Protein AF-A0A2D6MJ17-F1 (afdb_monomer)

Structure (mmCIF, N/CA/C/O backbone):
data_AF-A0A2D6MJ17-F1
#
_entry.id   AF-A0A2D6MJ17-F1
#
loop_
_atom_site.group_PDB
_atom_site.id
_atom_site.type_symbol
_atom_site.label_atom_id
_atom_site.label_alt_id
_atom_site.label_comp_id
_atom_site.label_asym_id
_atom_site.label_entity_id
_atom_site.label_seq_id
_atom_site.pdbx_PDB_ins_code
_atom_site.Cartn_x
_atom_site.Cartn_y
_atom_site.Cartn_z
_atom_site.occupancy
_atom_site.B_iso_or_equiv
_atom_site.auth_seq_id
_atom_site.auth_comp_id
_atom_site.auth_asym_id
_atom_site.auth_atom_id
_atom_site.pdbx_PDB_model_num
ATOM 1 N N . MET A 1 1 ? -3.236 8.136 9.551 1.00 92.06 1 MET A N 1
ATOM 2 C CA . MET A 1 1 ? -3.152 8.261 8.069 1.00 92.06 1 MET A CA 1
ATOM 3 C C . MET A 1 1 ? -2.857 6.893 7.477 1.00 92.06 1 MET A C 1
ATOM 5 O O . MET A 1 1 ? -2.165 6.115 8.116 1.00 92.06 1 MET A O 1
ATOM 9 N N . ILE A 1 2 ? -3.350 6.584 6.275 1.00 95.56 2 ILE A N 1
ATOM 10 C CA . ILE A 1 2 ? -3.011 5.338 5.565 1.00 95.56 2 ILE A CA 1
ATOM 11 C C . ILE A 1 2 ? -2.020 5.635 4.433 1.00 95.56 2 ILE A C 1
ATOM 13 O O . ILE A 1 2 ? -2.296 6.462 3.567 1.00 95.56 2 ILE A O 1
ATOM 17 N N . TYR A 1 3 ? -0.892 4.937 4.391 1.00 94.94 3 TYR A N 1
ATOM 18 C CA . TYR A 1 3 ? 0.108 5.031 3.334 1.00 94.94 3 TYR A CA 1
ATOM 19 C C . TYR A 1 3 ? 0.125 3.755 2.501 1.00 94.94 3 TYR A C 1
ATOM 21 O O . TYR A 1 3 ? 0.390 2.674 3.015 1.00 94.94 3 TYR A O 1
ATOM 29 N N . GLY A 1 4 ? -0.116 3.870 1.198 1.00 95.56 4 GLY A N 1
ATOM 30 C CA . GLY A 1 4 ? 0.155 2.784 0.260 1.00 95.56 4 GLY A CA 1
ATOM 31 C C . GLY A 1 4 ? 1.558 2.945 -0.305 1.00 95.56 4 GLY A C 1
ATOM 32 O O . GLY A 1 4 ? 1.793 3.894 -1.049 1.00 95.56 4 GLY A O 1
ATOM 33 N N . ILE A 1 5 ? 2.461 2.033 0.044 1.00 9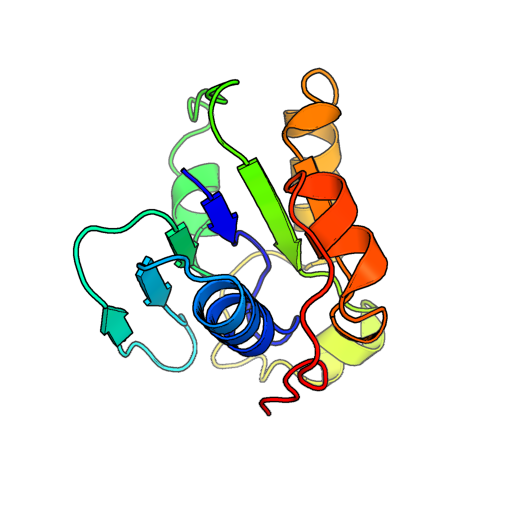4.69 5 ILE A N 1
ATOM 34 C CA . ILE A 1 5 ? 3.901 2.147 -0.236 1.00 94.69 5 ILE A CA 1
ATOM 35 C C . ILE A 1 5 ? 4.424 1.051 -1.169 1.00 94.69 5 ILE A C 1
ATOM 37 O O . ILE A 1 5 ? 5.624 0.914 -1.338 1.00 94.69 5 ILE A O 1
ATOM 41 N N . GLY A 1 6 ? 3.543 0.241 -1.762 1.00 93.81 6 GLY A N 1
ATOM 42 C CA . GLY A 1 6 ? 3.961 -0.761 -2.747 1.00 93.81 6 GLY A CA 1
ATOM 43 C C . GLY A 1 6 ? 4.474 -0.131 -4.043 1.00 93.81 6 GLY A C 1
ATOM 44 O O . GLY A 1 6 ? 4.117 0.996 -4.391 1.00 93.81 6 GLY A O 1
ATOM 45 N N . LEU A 1 7 ? 5.303 -0.881 -4.765 1.00 93.19 7 LEU A N 1
ATOM 46 C CA . LEU A 1 7 ? 5.907 -0.445 -6.024 1.00 93.19 7 LEU A CA 1
ATOM 47 C C . LEU A 1 7 ? 4.873 -0.330 -7.162 1.00 93.19 7 LEU A C 1
ATOM 49 O O . LEU A 1 7 ? 3.712 -0.736 -7.036 1.00 93.19 7 LEU A O 1
ATOM 53 N N . PRO A 1 8 ? 5.237 0.252 -8.317 1.00 91.12 8 PRO A N 1
ATOM 54 C CA . PRO A 1 8 ? 4.368 0.227 -9.485 1.00 91.12 8 PRO A CA 1
ATOM 55 C C . PRO A 1 8 ? 4.014 -1.210 -9.882 1.00 91.12 8 PRO A C 1
ATOM 57 O O . PRO A 1 8 ? 4.797 -2.128 -9.671 1.00 91.12 8 PRO A O 1
ATOM 60 N N . ARG A 1 9 ? 2.828 -1.402 -10.475 1.00 90.75 9 ARG A N 1
ATOM 61 C CA . ARG A 1 9 ? 2.344 -2.707 -10.978 1.00 90.75 9 ARG A CA 1
ATOM 62 C C . ARG A 1 9 ? 2.142 -3.810 -9.917 1.00 90.75 9 ARG A C 1
ATOM 64 O O . ARG A 1 9 ? 1.959 -4.966 -10.285 1.00 90.75 9 ARG A O 1
ATOM 71 N N . THR A 1 10 ? 2.045 -3.458 -8.632 1.00 92.75 10 THR A N 1
ATOM 72 C CA . THR A 1 10 ? 1.639 -4.381 -7.546 1.00 92.75 10 THR A CA 1
ATOM 73 C C . THR A 1 10 ? 0.176 -4.221 -7.103 1.00 92.75 10 THR A C 1
ATOM 75 O O . THR A 1 10 ? -0.263 -4.828 -6.134 1.00 92.75 10 THR A O 1
ATOM 78 N N . GLY A 1 11 ? -0.609 -3.390 -7.802 1.00 92.88 11 GLY A N 1
ATOM 79 C CA . GLY A 1 11 ? -2.019 -3.143 -7.464 1.00 92.88 11 GLY A CA 1
ATOM 80 C C . GLY A 1 11 ? -2.279 -1.871 -6.647 1.00 92.88 11 GLY A C 1
ATOM 81 O O . GLY A 1 11 ? -3.350 -1.717 -6.069 1.00 92.88 11 GLY A O 1
ATOM 82 N N . THR A 1 12 ? -1.360 -0.903 -6.628 1.00 93.56 12 THR A N 1
ATOM 83 C CA . THR A 1 12 ? -1.556 0.375 -5.907 1.00 93.56 12 THR A CA 1
ATOM 84 C C . THR A 1 12 ? -2.790 1.174 -6.351 1.00 93.56 12 THR A C 1
ATOM 86 O O . THR A 1 12 ? -3.419 1.828 -5.522 1.00 93.56 12 THR A O 1
ATOM 89 N N . ARG A 1 13 ? -3.183 1.109 -7.633 1.00 92.56 13 ARG A N 1
ATOM 90 C CA . ARG A 1 13 ? -4.440 1.723 -8.118 1.00 92.56 13 ARG A CA 1
ATOM 91 C C . ARG A 1 13 ? -5.665 1.041 -7.510 1.00 92.56 13 ARG A C 1
ATOM 93 O O . ARG A 1 13 ? -6.571 1.726 -7.044 1.00 92.56 13 ARG A O 1
ATOM 100 N N . THR A 1 14 ? -5.655 -0.289 -7.492 1.00 95.25 14 THR A N 1
ATOM 101 C CA . THR A 1 14 ? -6.680 -1.113 -6.849 1.00 95.25 14 THR A CA 1
ATOM 102 C C . THR A 1 14 ? -6.788 -0.793 -5.361 1.00 95.25 14 THR A C 1
ATOM 104 O O . THR A 1 14 ? -7.888 -0.525 -4.891 1.00 95.25 14 THR A O 1
ATOM 107 N N . LEU A 1 15 ? -5.662 -0.696 -4.641 1.00 96.38 15 LEU A N 1
ATOM 108 C CA . LEU A 1 15 ? -5.651 -0.267 -3.238 1.00 96.38 15 LEU A CA 1
ATOM 109 C C . LEU A 1 15 ? -6.295 1.116 -3.061 1.00 96.38 15 LEU A C 1
ATOM 111 O O . LEU A 1 15 ? -7.150 1.285 -2.199 1.00 96.38 15 LEU A O 1
ATOM 115 N N . GLY A 1 16 ? -5.919 2.098 -3.887 1.00 94.50 16 GLY A N 1
ATOM 116 C CA . GLY A 1 16 ? -6.508 3.438 -3.826 1.00 94.50 16 GLY A CA 1
ATOM 117 C C . GLY A 1 16 ? -8.029 3.426 -4.010 1.00 94.50 16 GLY A C 1
ATOM 118 O O . GLY A 1 16 ? -8.735 4.110 -3.277 1.00 94.50 16 GLY A O 1
ATOM 119 N N . SER A 1 17 ? -8.541 2.614 -4.938 1.00 94.62 17 SER A N 1
ATOM 120 C CA . SER A 1 17 ? -9.986 2.440 -5.132 1.00 94.62 17 SER A CA 1
ATOM 121 C C . SER A 1 17 ? -10.656 1.707 -3.973 1.00 94.62 17 SER A C 1
ATOM 123 O O . SER A 1 17 ? -11.764 2.070 -3.591 1.00 94.62 17 SER A O 1
ATOM 125 N N . ALA A 1 18 ? -10.005 0.691 -3.404 1.00 96.62 18 ALA A N 1
ATOM 126 C CA . ALA A 1 18 ? -10.533 -0.052 -2.265 1.00 96.62 18 ALA A CA 1
ATOM 127 C C . ALA A 1 18 ? -10.691 0.862 -1.041 1.00 96.62 18 ALA A C 1
ATOM 129 O O . ALA A 1 18 ? -11.736 0.858 -0.399 1.00 96.62 18 ALA A O 1
ATOM 130 N N . LEU A 1 19 ? -9.699 1.718 -0.773 1.00 96.06 19 LEU A N 1
ATOM 131 C CA . LEU A 1 19 ? -9.767 2.713 0.300 1.00 96.06 19 LEU A CA 1
ATOM 132 C C . LEU A 1 19 ? -10.913 3.714 0.087 1.00 96.06 19 LEU A C 1
ATOM 134 O O . LEU A 1 19 ? -11.607 4.050 1.042 1.00 96.06 19 LEU A O 1
ATOM 138 N N . GLN A 1 20 ? -11.163 4.138 -1.155 1.00 93.81 20 GLN A N 1
ATOM 139 C CA . GLN A 1 20 ? -12.306 5.003 -1.473 1.00 93.81 20 GLN A CA 1
ATOM 140 C C . GLN A 1 20 ? -13.652 4.323 -1.206 1.00 93.81 20 GLN A C 1
ATOM 142 O O . GLN A 1 20 ? -14.545 4.954 -0.647 1.00 93.81 20 GLN A O 1
ATOM 147 N N . ILE A 1 21 ? -13.792 3.042 -1.559 1.00 95.62 21 ILE A N 1
ATOM 148 C CA . ILE A 1 21 ? -15.005 2.254 -1.272 1.00 95.62 21 ILE A CA 1
ATOM 149 C C . ILE A 1 21 ? -15.218 2.112 0.242 1.00 95.62 21 ILE A C 1
ATOM 151 O O . ILE A 1 21 ? -16.343 2.235 0.714 1.00 95.62 21 ILE A O 1
ATOM 155 N N . LEU A 1 22 ? -14.143 1.945 1.018 1.00 96.19 22 LEU A N 1
ATOM 156 C CA . LEU A 1 22 ? -14.189 1.918 2.487 1.00 96.19 22 LEU A CA 1
ATOM 157 C C . LEU A 1 22 ? -14.492 3.291 3.125 1.00 96.19 22 LEU A C 1
ATOM 159 O O . LEU A 1 22 ? -14.540 3.399 4.348 1.00 96.19 22 LEU A O 1
ATOM 163 N N . GLY A 1 23 ? -14.699 4.340 2.322 1.00 93.50 23 GLY A N 1
ATOM 164 C CA . GLY A 1 23 ? -15.055 5.680 2.789 1.00 93.50 23 GLY A CA 1
ATOM 165 C C . GLY A 1 23 ? -13.864 6.585 3.107 1.00 93.50 23 GLY A C 1
ATOM 166 O O . GLY A 1 23 ? -14.063 7.701 3.587 1.00 93.50 23 GLY A O 1
ATOM 167 N N . PHE A 1 24 ? -12.631 6.157 2.822 1.00 93.62 24 PHE A N 1
ATOM 168 C CA . PHE A 1 24 ? -11.450 7.000 2.986 1.00 93.62 24 PHE A CA 1
ATOM 169 C C . PHE A 1 24 ? -11.287 7.957 1.795 1.00 93.62 24 PHE A C 1
ATOM 171 O O . PHE A 1 24 ? -11.331 7.568 0.629 1.00 93.62 24 PHE A O 1
ATOM 178 N N . SER A 1 25 ? -11.023 9.229 2.078 1.00 91.56 25 SER A N 1
ATOM 179 C CA . SER A 1 25 ? -10.617 10.244 1.097 1.00 91.56 25 SER A CA 1
ATOM 180 C C . SER A 1 25 ? -9.092 10.319 1.003 1.00 91.56 25 SER A C 1
ATOM 182 O O . SER A 1 25 ? -8.397 10.164 2.007 1.00 91.56 25 SER A O 1
ATOM 184 N N . GLY A 1 26 ? -8.524 10.567 -0.174 1.00 89.88 26 GLY A N 1
ATOM 185 C CA . GLY A 1 26 ? -7.070 10.594 -0.316 1.00 89.88 26 GLY A CA 1
ATOM 186 C C . GLY A 1 26 ? -6.566 10.753 -1.737 1.00 89.88 26 GLY A C 1
ATOM 187 O O . GLY A 1 26 ? -7.296 11.178 -2.637 1.00 89.88 26 GLY A O 1
ATOM 188 N N . SER A 1 27 ? -5.286 10.440 -1.929 1.00 90.56 27 SER A N 1
ATOM 189 C CA . SER A 1 27 ? -4.629 10.544 -3.230 1.00 90.56 27 SER A CA 1
ATOM 190 C C . SER A 1 27 ? -3.883 9.284 -3.645 1.00 90.56 27 SER A C 1
ATOM 192 O O . SER A 1 27 ? -3.397 8.514 -2.816 1.00 90.56 27 SER A O 1
ATOM 194 N N . HIS A 1 28 ? -3.793 9.086 -4.960 1.00 90.94 28 HIS A N 1
ATOM 195 C CA . HIS A 1 28 ? -2.945 8.074 -5.586 1.00 90.94 28 HIS A CA 1
ATOM 196 C C . HIS A 1 28 ? -1.964 8.752 -6.546 1.00 90.94 28 HIS A C 1
ATOM 198 O O . HIS A 1 28 ? -2.370 9.601 -7.344 1.00 90.94 28 HIS A O 1
ATOM 204 N N . PHE A 1 29 ? -0.688 8.382 -6.449 1.00 89.62 29 PHE A N 1
ATOM 205 C CA . PHE A 1 29 ? 0.379 8.789 -7.356 1.00 89.62 29 PHE A CA 1
ATOM 206 C C . PHE A 1 29 ? 1.082 7.558 -7.941 1.00 89.62 29 PHE A C 1
ATOM 208 O O . PHE A 1 29 ? 1.369 6.591 -7.228 1.00 89.62 29 PHE A O 1
ATOM 215 N N . CYS A 1 30 ? 1.369 7.623 -9.246 1.00 88.25 30 CYS A N 1
ATOM 216 C CA . CYS A 1 30 ? 2.055 6.580 -9.996 1.00 88.25 30 CYS A CA 1
ATOM 217 C C . CYS A 1 30 ? 3.283 7.131 -10.735 1.00 88.25 30 CYS A C 1
ATOM 219 O O . CYS A 1 30 ? 3.109 7.952 -11.631 1.00 88.25 30 CYS A O 1
ATOM 221 N N . VAL A 1 31 ? 4.492 6.631 -10.461 1.00 88.06 31 VAL A N 1
ATOM 222 C CA . VAL A 1 31 ? 5.717 7.043 -11.181 1.00 88.06 31 VAL A CA 1
ATOM 223 C C . VAL A 1 31 ? 5.688 6.685 -12.673 1.00 88.06 31 VAL A C 1
ATOM 225 O O . VAL A 1 31 ? 6.270 7.400 -13.477 1.00 88.06 31 VAL A O 1
ATOM 228 N N . LEU A 1 32 ? 4.958 5.631 -13.067 1.00 84.88 32 LEU A N 1
ATOM 229 C CA . LEU A 1 32 ? 4.809 5.233 -14.480 1.00 84.88 32 LEU A CA 1
ATOM 230 C C . LEU A 1 32 ? 3.778 6.077 -15.246 1.00 84.88 32 LEU A C 1
ATOM 232 O O . LEU A 1 32 ? 3.738 6.060 -16.469 1.00 84.88 32 LEU A O 1
ATOM 236 N N . SER A 1 33 ? 2.899 6.780 -14.534 1.00 80.25 33 SER A N 1
ATOM 237 C CA . SER A 1 33 ? 1.867 7.640 -15.119 1.00 80.25 33 SER A CA 1
ATOM 238 C C . SER A 1 33 ? 1.606 8.779 -14.136 1.00 80.25 33 SER A C 1
ATOM 240 O O . SER A 1 33 ? 0.674 8.664 -13.331 1.00 80.25 33 SER A O 1
ATOM 242 N N . PRO A 1 34 ? 2.430 9.845 -14.155 1.00 68.25 34 PRO A N 1
ATOM 243 C CA . PRO A 1 34 ? 2.484 10.873 -13.116 1.00 68.25 34 PRO A CA 1
ATOM 244 C C . PRO A 1 34 ? 1.263 11.798 -13.173 1.00 68.25 34 PRO A C 1
ATOM 246 O O . PRO A 1 34 ? 1.322 12.961 -13.561 1.00 68.25 34 PRO A O 1
ATOM 249 N N . THR A 1 35 ? 0.114 11.262 -12.782 1.00 64.25 35 THR A N 1
ATOM 250 C CA . THR A 1 35 ? -1.140 11.983 -12.598 1.00 64.25 35 THR A CA 1
ATOM 251 C C . THR A 1 35 ? -1.553 11.827 -11.146 1.00 64.25 35 THR A C 1
ATOM 253 O O . THR A 1 35 ? -1.723 10.710 -10.662 1.00 64.25 35 THR A O 1
ATOM 256 N N . ILE A 1 36 ? -1.731 12.946 -10.448 1.00 65.50 36 ILE A N 1
ATOM 257 C CA . ILE A 1 36 ? -2.267 12.938 -9.089 1.00 65.50 36 ILE A CA 1
ATOM 258 C C . ILE A 1 36 ? -3.788 12.928 -9.193 1.00 65.50 36 ILE A C 1
ATOM 260 O O . ILE A 1 36 ? -4.391 13.893 -9.660 1.00 65.50 36 ILE A O 1
ATOM 264 N N . LYS A 1 37 ? -4.421 11.854 -8.717 1.00 66.62 37 LYS A N 1
ATOM 265 C CA . LYS A 1 37 ? -5.855 11.880 -8.410 1.00 66.62 37 LYS A CA 1
ATOM 266 C C . LYS A 1 37 ? -6.007 12.247 -6.941 1.00 66.62 37 LYS A C 1
ATOM 268 O O . LYS A 1 37 ? -5.517 11.506 -6.094 1.00 66.62 37 LYS A O 1
ATOM 273 N N . LYS A 1 38 ? -6.643 13.382 -6.640 1.00 69.00 38 LYS A N 1
ATOM 274 C CA . LYS A 1 38 ? -6.906 13.848 -5.270 1.00 69.00 38 LYS A CA 1
ATOM 275 C C . LYS A 1 38 ? -8.407 13.858 -4.999 1.00 69.00 38 LYS A C 1
ATOM 277 O O . LYS A 1 38 ? -9.167 14.388 -5.802 1.00 69.00 38 LYS A O 1
ATOM 282 N N . VAL A 1 39 ? -8.803 13.325 -3.848 1.00 60.06 39 VAL A N 1
ATOM 283 C CA . VAL A 1 39 ? -10.167 13.400 -3.317 1.00 60.06 39 VAL A CA 1
ATOM 284 C C . VAL A 1 39 ? -10.094 13.936 -1.883 1.00 60.06 39 VAL A C 1
ATOM 286 O O . VAL A 1 39 ? -9.556 13.258 -1.014 1.00 60.06 39 VAL A O 1
ATOM 289 N N . GLY A 1 40 ? -10.614 15.146 -1.644 1.00 61.38 40 GLY A N 1
ATOM 290 C CA . GLY A 1 40 ? -10.809 15.735 -0.306 1.00 61.38 40 GLY A CA 1
ATOM 291 C C . GLY A 1 40 ? -9.554 15.956 0.557 1.00 61.38 40 GLY A C 1
ATOM 292 O O . GLY A 1 40 ? -8.416 15.930 0.069 1.00 61.38 40 GLY A O 1
ATOM 293 N N . ASP A 1 41 ? -9.786 16.181 1.856 1.00 63.00 41 ASP A N 1
ATOM 294 C CA . ASP A 1 41 ? -8.753 16.124 2.895 1.00 63.00 41 ASP A CA 1
ATOM 295 C C . ASP A 1 41 ? -8.308 14.672 3.064 1.00 63.00 41 ASP A C 1
ATOM 297 O O . ASP A 1 41 ? -9.125 13.760 3.185 1.00 63.00 41 ASP A O 1
ATOM 301 N N . SER A 1 42 ? -7.005 14.425 2.945 1.00 69.44 42 SER A N 1
ATOM 302 C CA . SER A 1 42 ? -6.505 13.074 2.696 1.00 69.44 42 SER A CA 1
ATOM 303 C C . SER A 1 42 ? -6.363 12.285 3.996 1.00 69.44 42 SER A C 1
ATOM 305 O O . SER A 1 42 ? -5.479 12.568 4.792 1.00 69.44 42 SER A O 1
ATOM 307 N N . SER A 1 43 ? -7.208 11.274 4.173 1.00 84.06 43 SER A N 1
ATOM 308 C CA . SER A 1 43 ? -7.071 10.186 5.151 1.00 84.06 43 SER A CA 1
ATOM 309 C C . SER A 1 43 ? -6.148 9.055 4.662 1.00 84.06 43 SER A C 1
ATOM 311 O O . SER A 1 43 ? -5.638 8.281 5.479 1.00 84.06 43 SER A O 1
ATOM 313 N N . TYR A 1 44 ? -5.855 9.004 3.351 1.00 91.38 44 TYR A N 1
ATOM 314 C CA . TYR A 1 44 ? -4.824 8.139 2.773 1.00 91.38 44 TYR A CA 1
ATOM 315 C C . TYR A 1 44 ? -3.943 8.816 1.706 1.00 91.38 44 TYR A C 1
ATOM 317 O O . TYR A 1 44 ? -4.349 9.763 1.026 1.00 91.38 44 TYR A O 1
ATOM 325 N N . ARG A 1 45 ? -2.738 8.268 1.509 1.00 92.75 45 ARG A N 1
ATOM 326 C CA . ARG A 1 45 ? -1.793 8.588 0.429 1.00 92.75 45 ARG A CA 1
ATOM 327 C C . ARG A 1 45 ? -1.192 7.300 -0.127 1.00 92.75 45 ARG A C 1
ATOM 329 O O . ARG A 1 45 ? -0.344 6.683 0.508 1.00 92.75 45 ARG A O 1
ATOM 336 N N . VAL A 1 46 ? -1.602 6.891 -1.322 1.00 93.06 46 VAL A N 1
ATOM 337 C CA . VAL A 1 46 ? -0.950 5.791 -2.043 1.00 93.06 46 VAL A CA 1
ATOM 338 C C . VAL A 1 46 ? 0.065 6.386 -3.011 1.00 93.06 46 VAL A C 1
ATOM 340 O O . VAL A 1 46 ? -0.302 7.103 -3.937 1.00 93.06 46 VAL A O 1
ATOM 343 N N . ASN A 1 47 ? 1.343 6.104 -2.800 1.00 91.50 47 ASN A N 1
ATOM 344 C CA . ASN A 1 47 ? 2.432 6.638 -3.600 1.00 91.50 47 ASN A CA 1
ATOM 345 C C . ASN A 1 47 ? 3.397 5.501 -3.929 1.00 91.50 47 ASN A C 1
ATOM 347 O O . ASN A 1 47 ? 4.100 5.010 -3.056 1.00 91.50 47 ASN A O 1
ATOM 351 N N . ASN A 1 48 ? 3.448 5.086 -5.192 1.00 89.19 48 ASN A N 1
ATOM 352 C CA . ASN A 1 48 ? 4.352 4.008 -5.593 1.00 89.19 48 ASN A CA 1
ATOM 353 C C . ASN A 1 48 ? 5.790 4.465 -5.903 1.00 89.19 48 ASN A C 1
ATOM 355 O O . ASN A 1 48 ? 6.623 3.630 -6.233 1.00 89.19 48 ASN A O 1
ATOM 359 N N . GLY A 1 49 ? 6.073 5.763 -5.765 1.00 88.12 49 GLY A N 1
ATOM 360 C CA . GLY A 1 49 ? 7.410 6.358 -5.700 1.00 88.12 49 GLY A CA 1
ATOM 361 C C . GLY A 1 49 ? 7.908 6.550 -4.265 1.00 88.12 49 GLY A C 1
ATOM 362 O O . GLY A 1 49 ? 8.868 7.273 -4.031 1.00 88.12 49 GLY A O 1
ATOM 363 N N . PHE A 1 50 ? 7.252 5.943 -3.268 1.00 86.31 50 PHE A N 1
ATOM 364 C CA . PHE A 1 50 ? 7.611 6.127 -1.857 1.00 86.31 50 PHE A CA 1
ATOM 365 C C . PHE A 1 50 ? 9.026 5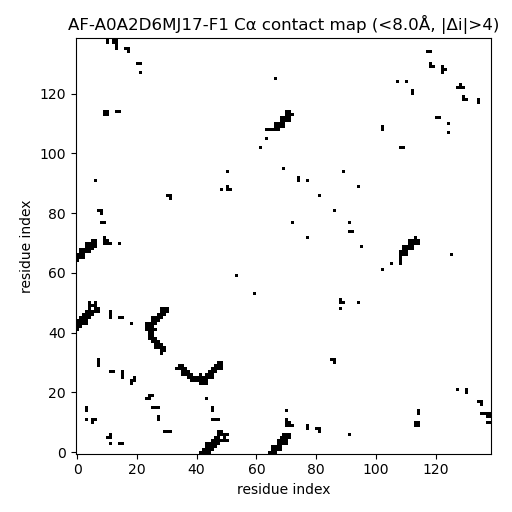.625 -1.516 1.00 86.31 50 PHE A C 1
ATOM 367 O O . PHE A 1 50 ? 9.616 6.080 -0.538 1.00 86.31 50 PHE A O 1
ATOM 374 N N . TYR A 1 51 ? 9.599 4.734 -2.332 1.00 84.81 51 TYR A N 1
ATOM 375 C CA . TYR A 1 51 ? 10.996 4.310 -2.206 1.00 84.81 51 TYR A CA 1
ATOM 376 C C . TYR A 1 51 ? 11.978 5.486 -2.334 1.00 84.81 51 TYR A C 1
ATOM 378 O O . TYR A 1 51 ? 12.950 5.517 -1.591 1.00 84.81 51 TYR A O 1
ATOM 386 N N . GLU A 1 52 ? 11.688 6.497 -3.163 1.00 80.31 52 GLU A N 1
ATOM 387 C CA . GLU A 1 52 ? 12.551 7.681 -3.329 1.00 80.31 52 GLU A CA 1
ATOM 388 C C . GLU A 1 52 ? 12.647 8.484 -2.027 1.00 80.31 52 GLU A C 1
ATOM 390 O O . GLU A 1 52 ? 13.699 9.009 -1.676 1.00 80.31 52 GLU A O 1
ATOM 395 N N . ILE A 1 53 ? 11.545 8.535 -1.275 1.00 72.38 53 ILE A N 1
ATOM 396 C CA . ILE A 1 53 ? 11.472 9.214 0.023 1.00 72.38 53 ILE A CA 1
ATOM 397 C C . ILE A 1 53 ? 12.239 8.417 1.083 1.00 72.38 53 ILE A C 1
ATOM 399 O O . ILE A 1 53 ? 12.901 9.000 1.937 1.00 72.38 53 ILE A O 1
ATOM 403 N N . LEU A 1 54 ? 12.150 7.086 1.040 1.00 68.31 54 LEU A N 1
ATOM 404 C CA . LEU A 1 54 ? 12.803 6.199 2.003 1.00 68.31 54 LEU A CA 1
ATOM 405 C C . LEU A 1 54 ? 14.313 6.082 1.785 1.00 68.31 54 LEU A C 1
ATOM 407 O O . LEU A 1 54 ? 15.044 6.008 2.766 1.00 68.31 54 LEU A O 1
ATOM 411 N N . GLU A 1 55 ? 14.769 6.063 0.534 1.00 60.75 55 GLU A N 1
ATOM 412 C CA . GLU A 1 55 ? 16.194 6.065 0.185 1.00 60.75 55 GLU A CA 1
ATOM 413 C C . GLU A 1 55 ? 16.831 7.431 0.455 1.00 60.75 55 GLU A C 1
ATOM 415 O O . GLU A 1 55 ? 17.947 7.497 0.963 1.00 60.75 55 GLU A O 1
ATOM 420 N N . ALA A 1 56 ? 16.107 8.529 0.206 1.00 56.75 56 ALA A N 1
ATOM 421 C CA . ALA A 1 56 ? 16.574 9.871 0.553 1.00 56.75 56 ALA A CA 1
ATOM 422 C C . ALA A 1 56 ? 16.614 10.127 2.071 1.00 56.75 56 ALA A C 1
ATOM 424 O O . ALA A 1 56 ? 17.279 11.063 2.518 1.00 56.75 56 ALA A O 1
ATOM 425 N N . LEU A 1 57 ? 15.899 9.328 2.872 1.00 50.94 57 LEU A N 1
ATOM 426 C CA . LEU A 1 57 ? 15.802 9.490 4.319 1.00 50.94 57 LEU A CA 1
ATOM 427 C C . LEU A 1 57 ? 15.929 8.130 5.016 1.00 50.94 57 LEU A C 1
ATOM 429 O O . LEU A 1 57 ? 14.937 7.531 5.449 1.00 50.94 57 LEU A O 1
ATOM 433 N N . GLU A 1 58 ? 17.173 7.718 5.281 1.00 56.78 58 GLU A N 1
ATOM 434 C CA . GLU A 1 58 ? 17.474 6.757 6.357 1.00 56.78 58 GLU A CA 1
ATOM 435 C C . GLU A 1 58 ? 16.734 7.132 7.668 1.00 56.78 58 GLU A C 1
ATOM 437 O O . GLU A 1 58 ? 16.357 6.259 8.449 1.00 56.78 58 GLU A O 1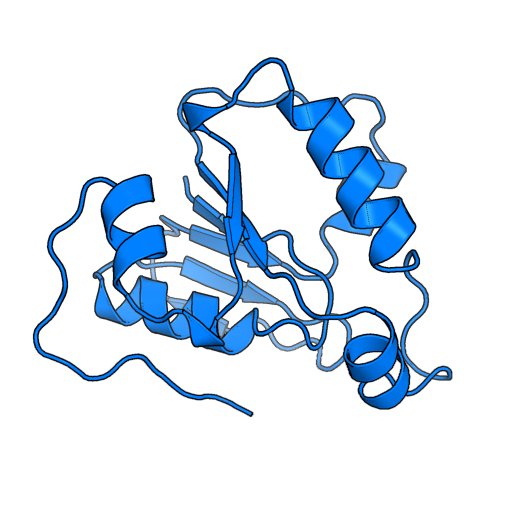
ATOM 442 N N . CYS A 1 59 ? 16.409 8.422 7.837 1.00 57.38 59 CYS A N 1
ATOM 443 C CA . CYS A 1 59 ? 15.695 9.038 8.954 1.00 57.38 59 CYS A CA 1
ATOM 444 C C . CYS A 1 59 ? 14.151 9.032 8.884 1.00 57.38 59 CYS A C 1
ATOM 446 O O . CYS A 1 59 ? 13.535 9.705 9.706 1.00 57.38 59 CYS A O 1
ATOM 448 N N . PHE A 1 60 ? 13.484 8.353 7.937 1.00 74.81 60 PHE A N 1
ATOM 449 C CA . PHE A 1 60 ? 12.010 8.286 7.986 1.00 74.81 60 PHE A CA 1
ATOM 450 C C . PHE A 1 60 ? 11.554 7.543 9.254 1.00 74.81 60 PHE A C 1
ATOM 452 O O . PHE A 1 60 ? 11.723 6.320 9.347 1.00 74.81 60 PHE A O 1
ATOM 459 N N . GLU A 1 61 ? 10.991 8.292 10.204 1.00 83.19 61 GLU A N 1
ATOM 460 C CA . GLU A 1 61 ? 10.436 7.792 11.460 1.00 83.19 61 GLU A CA 1
ATOM 461 C C . GLU A 1 61 ? 9.042 7.204 11.235 1.00 83.19 61 GLU A C 1
ATOM 463 O O . GLU A 1 61 ? 8.178 7.806 10.597 1.00 83.19 61 GLU A O 1
ATOM 468 N N . ILE A 1 62 ? 8.818 6.005 11.772 1.00 88.62 62 ILE A N 1
ATOM 469 C CA . ILE A 1 62 ? 7.506 5.367 11.716 1.00 88.62 62 ILE A CA 1
ATOM 470 C C . ILE A 1 62 ? 6.614 6.014 12.768 1.00 88.62 62 ILE A C 1
ATOM 472 O O . ILE A 1 62 ? 6.854 5.880 13.967 1.00 88.62 62 ILE A O 1
ATOM 476 N N . ASN A 1 63 ? 5.550 6.659 12.302 1.00 91.25 63 ASN A N 1
ATOM 477 C CA . ASN A 1 63 ? 4.452 7.075 13.157 1.00 91.25 63 ASN A CA 1
ATOM 478 C C . ASN A 1 63 ? 3.548 5.873 13.478 1.00 91.25 63 ASN A C 1
ATOM 480 O O . ASN A 1 63 ? 3.015 5.237 12.567 1.00 91.25 63 ASN A O 1
ATOM 484 N N . THR A 1 64 ? 3.374 5.570 14.764 1.00 93.44 64 THR A N 1
ATOM 485 C CA . THR A 1 64 ? 2.568 4.441 15.254 1.00 93.44 64 THR A CA 1
ATOM 486 C C . THR A 1 64 ? 1.060 4.671 15.189 1.00 93.44 64 THR A C 1
ATOM 488 O O . THR A 1 64 ? 0.306 3.724 15.393 1.00 93.44 64 THR A O 1
ATOM 491 N N . ASP A 1 65 ? 0.618 5.886 14.867 1.00 94.38 65 ASP A N 1
ATOM 492 C CA . ASP A 1 65 ? -0.797 6.205 14.624 1.00 94.38 65 ASP A CA 1
ATOM 493 C C . ASP A 1 65 ? -1.183 6.061 13.137 1.00 94.38 65 ASP A C 1
ATOM 495 O O . ASP A 1 65 ? -2.332 6.278 12.740 1.00 94.38 65 ASP A O 1
ATOM 499 N N . ASP A 1 66 ? -0.211 5.707 12.291 1.00 94.62 66 ASP A N 1
ATOM 500 C CA . ASP A 1 66 ? -0.378 5.555 10.852 1.00 94.62 66 ASP A CA 1
ATOM 501 C C . ASP A 1 66 ? -0.333 4.083 10.417 1.00 94.62 66 ASP A C 1
ATOM 503 O O . ASP A 1 66 ? 0.331 3.240 11.023 1.00 94.62 66 ASP A O 1
ATOM 507 N N . PHE A 1 67 ? -1.019 3.779 9.317 1.00 96.94 67 PHE A N 1
ATOM 508 C CA . PHE A 1 67 ? -1.023 2.467 8.676 1.00 96.94 67 PHE A CA 1
ATOM 509 C C . PHE A 1 67 ? -0.201 2.500 7.392 1.00 96.94 67 PHE A C 1
ATO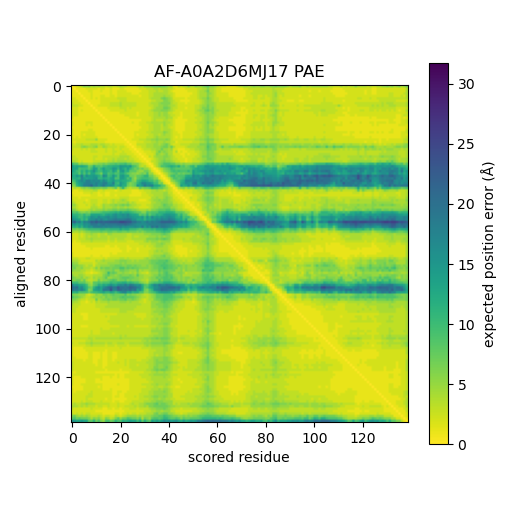M 511 O O . PHE A 1 67 ? -0.305 3.440 6.608 1.00 96.94 67 PHE A O 1
ATOM 518 N N . TYR A 1 68 ? 0.571 1.450 7.137 1.00 96.31 68 TYR A N 1
ATOM 519 C CA . TYR A 1 68 ? 1.462 1.319 5.990 1.00 96.31 68 TYR A CA 1
ATOM 520 C C . TYR A 1 68 ? 1.160 0.009 5.268 1.00 96.31 68 TYR A C 1
ATOM 522 O O . TYR A 1 68 ? 1.313 -1.077 5.820 1.00 96.31 68 TYR A O 1
ATOM 530 N N . ILE A 1 69 ? 0.726 0.108 4.017 1.00 97.75 69 ILE A N 1
ATOM 531 C CA . ILE A 1 69 ? 0.303 -1.025 3.200 1.00 97.75 69 ILE A CA 1
ATOM 532 C C . ILE A 1 69 ? 1.284 -1.175 2.042 1.00 97.75 69 ILE A C 1
ATOM 534 O O . ILE A 1 69 ? 1.311 -0.373 1.103 1.00 97.75 69 ILE A O 1
ATOM 538 N N . PHE A 1 70 ? 2.089 -2.228 2.098 1.00 96.50 70 PHE A N 1
ATOM 539 C CA . PHE A 1 70 ? 2.924 -2.676 0.997 1.00 96.50 70 PHE A CA 1
ATOM 540 C C . PHE A 1 70 ? 2.089 -3.574 0.090 1.00 96.50 70 PHE A C 1
ATOM 542 O O . PHE A 1 70 ? 1.772 -4.704 0.453 1.00 96.50 70 PHE A O 1
ATOM 549 N N . THR A 1 71 ? 1.716 -3.075 -1.087 1.00 96.00 71 THR A N 1
ATOM 550 C CA . THR A 1 71 ? 1.079 -3.929 -2.096 1.00 96.00 71 THR A CA 1
ATOM 551 C C . THR A 1 71 ? 2.134 -4.800 -2.757 1.00 96.00 71 THR A C 1
ATOM 553 O O . THR A 1 71 ? 3.123 -4.282 -3.277 1.00 96.00 71 THR A O 1
ATOM 556 N N . ASP A 1 72 ? 1.920 -6.107 -2.694 1.00 94.00 72 ASP A N 1
ATOM 557 C CA . ASP A 1 72 ? 2.878 -7.148 -3.046 1.00 94.00 72 ASP A CA 1
ATOM 558 C C . ASP A 1 72 ? 2.436 -7.912 -4.292 1.00 94.00 72 ASP A C 1
ATOM 560 O O . ASP A 1 72 ? 1.243 -8.015 -4.591 1.00 94.00 72 ASP A O 1
ATOM 564 N N . ARG A 1 73 ? 3.415 -8.456 -5.008 1.00 88.88 73 ARG A N 1
ATOM 565 C CA . ARG A 1 73 ? 3.224 -9.319 -6.171 1.00 88.88 73 ARG A CA 1
ATOM 566 C C . ARG A 1 73 ? 4.413 -10.268 -6.276 1.00 88.88 73 ARG A C 1
ATOM 568 O O . ARG A 1 73 ? 5.511 -9.904 -5.860 1.00 88.88 73 ARG A O 1
ATOM 575 N N . GLU A 1 74 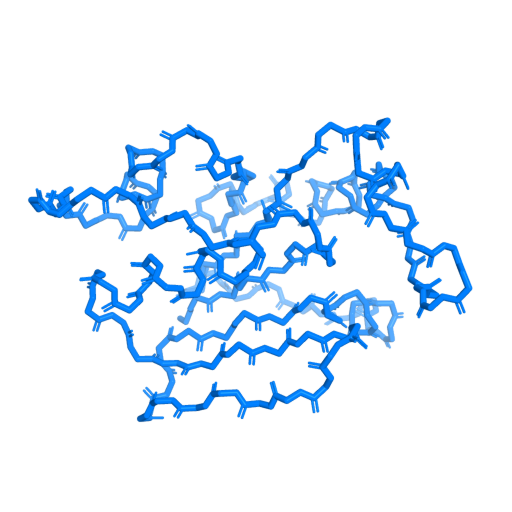? 4.194 -11.457 -6.832 1.00 87.81 74 GLU A N 1
ATOM 576 C CA . GLU A 1 74 ? 5.287 -12.387 -7.124 1.00 87.81 74 GLU A CA 1
ATOM 577 C C . GLU A 1 74 ? 6.340 -11.742 -8.032 1.00 87.81 74 GLU A C 1
ATOM 579 O O . GLU A 1 74 ? 6.005 -10.968 -8.931 1.00 87.81 74 GLU A O 1
ATOM 584 N N . GLU A 1 75 ? 7.613 -12.029 -7.753 1.00 85.44 75 GLU A N 1
ATOM 585 C CA . GLU A 1 75 ? 8.762 -11.320 -8.332 1.00 85.44 75 GLU A CA 1
ATOM 586 C C . GLU A 1 75 ? 8.813 -11.456 -9.855 1.00 85.44 75 GLU A C 1
ATOM 588 O O . GLU A 1 75 ? 8.918 -10.441 -10.544 1.00 85.44 75 GLU A O 1
ATOM 593 N N . ASP A 1 76 ? 8.665 -12.679 -10.367 1.00 83.31 76 ASP A N 1
ATOM 594 C CA . ASP A 1 76 ? 8.706 -12.963 -11.804 1.00 83.31 76 ASP A CA 1
ATOM 595 C C . ASP A 1 76 ? 7.551 -12.261 -12.533 1.00 83.31 76 ASP A C 1
ATOM 597 O O . ASP A 1 76 ? 7.762 -11.528 -13.499 1.00 83.31 76 ASP A O 1
ATOM 601 N N . GLU A 1 77 ? 6.326 -12.375 -12.004 1.00 83.06 77 GLU A N 1
ATOM 602 C CA . GLU A 1 77 ? 5.164 -11.681 -12.569 1.00 83.06 77 GLU A CA 1
ATOM 603 C C . GLU A 1 77 ? 5.301 -10.156 -12.519 1.00 83.06 77 GLU A C 1
ATOM 605 O O . GLU A 1 77 ? 4.800 -9.437 -13.390 1.00 83.06 77 GLU A O 1
ATOM 610 N N . TRP A 1 78 ? 5.905 -9.639 -11.448 1.00 87.06 78 TRP A N 1
ATOM 611 C CA . TRP A 1 78 ? 6.152 -8.217 -11.305 1.00 87.06 78 TRP A CA 1
ATOM 612 C C . TRP A 1 78 ? 7.181 -7.749 -12.335 1.00 87.06 78 TRP A C 1
ATOM 614 O O . TRP A 1 78 ? 6.913 -6.753 -13.015 1.00 87.06 78 TRP A O 1
ATOM 624 N N . GLY A 1 79 ? 8.278 -8.495 -12.500 1.00 81.12 79 GLY A N 1
ATOM 625 C CA . GLY A 1 79 ? 9.317 -8.260 -13.501 1.00 81.12 79 GLY A CA 1
ATOM 626 C C . GLY A 1 79 ? 8.748 -8.209 -14.916 1.00 81.12 79 GLY A C 1
ATOM 627 O O . GLY A 1 79 ? 8.913 -7.200 -15.598 1.00 81.12 79 GLY A O 1
ATOM 628 N N . ASP A 1 80 ? 7.955 -9.210 -15.304 1.00 83.75 80 ASP A N 1
ATOM 629 C CA . ASP A 1 80 ? 7.277 -9.252 -16.609 1.00 83.75 80 ASP A CA 1
ATOM 630 C C . ASP A 1 80 ? 6.323 -8.063 -16.826 1.00 83.75 80 ASP A C 1
ATOM 632 O O . ASP A 1 80 ? 6.073 -7.617 -17.950 1.00 83.75 80 ASP A O 1
ATOM 636 N N . SER A 1 81 ? 5.748 -7.536 -15.741 1.00 80.56 81 SER A N 1
ATOM 637 C CA . SER A 1 81 ? 4.766 -6.452 -15.799 1.00 80.56 81 SER A CA 1
ATOM 638 C C . SER A 1 81 ? 5.368 -5.046 -15.847 1.00 80.56 81 SER A C 1
ATOM 640 O O . SER A 1 81 ? 4.641 -4.089 -16.160 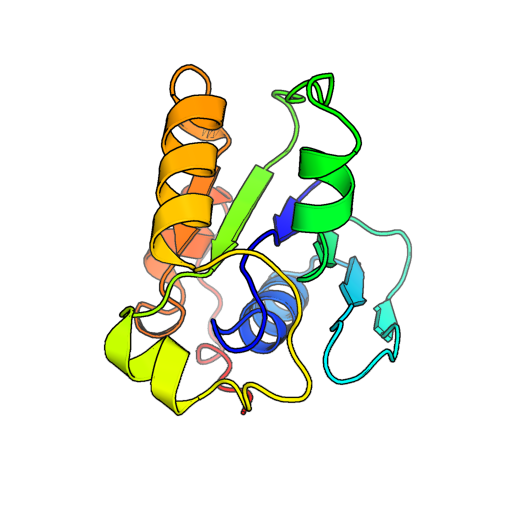1.00 80.56 81 SER A O 1
ATOM 642 N N . ILE A 1 82 ? 6.652 -4.908 -15.510 1.00 82.12 82 ILE A N 1
ATOM 643 C CA . ILE A 1 82 ? 7.394 -3.650 -15.492 1.00 82.12 82 ILE A CA 1
ATOM 644 C C . ILE A 1 82 ? 8.194 -3.534 -16.786 1.00 82.12 82 ILE A C 1
ATOM 646 O O . ILE A 1 82 ? 9.048 -4.351 -17.106 1.00 82.12 82 ILE A O 1
ATOM 650 N N . ARG A 1 83 ? 7.955 -2.462 -17.544 1.00 72.31 83 ARG A N 1
ATOM 651 C CA . ARG A 1 83 ? 8.804 -2.134 -18.691 1.00 72.31 83 ARG A CA 1
ATOM 652 C C . ARG A 1 83 ? 10.110 -1.541 -18.166 1.00 72.31 83 ARG A C 1
ATOM 654 O O . ARG A 1 83 ? 10.115 -0.401 -17.704 1.00 72.31 83 ARG A O 1
ATOM 661 N N . GLU A 1 84 ? 11.208 -2.290 -18.275 1.00 59.88 84 GLU A N 1
ATOM 662 C CA . GLU A 1 84 ? 12.533 -1.923 -17.737 1.00 59.88 84 GLU A CA 1
ATOM 663 C C . GLU A 1 84 ? 12.982 -0.491 -18.077 1.00 59.88 84 GLU A C 1
ATOM 665 O O . GLU A 1 84 ? 13.637 0.164 -17.277 1.00 59.88 84 GLU A O 1
ATOM 670 N N . ARG A 1 85 ? 12.615 0.042 -19.252 1.00 60.19 85 ARG A N 1
ATOM 671 C CA . ARG A 1 85 ? 13.044 1.386 -19.683 1.00 60.19 85 ARG A CA 1
ATOM 672 C C . ARG A 1 85 ? 12.373 2.542 -18.925 1.00 60.19 85 ARG A C 1
ATOM 674 O O . ARG A 1 85 ? 12.871 3.663 -19.001 1.00 60.19 85 ARG A O 1
ATOM 681 N N . GLU A 1 86 ? 11.259 2.299 -18.235 1.00 72.44 86 GLU A N 1
ATOM 682 C CA . GLU A 1 86 ? 10.441 3.342 -17.590 1.00 72.44 86 GLU A CA 1
ATOM 683 C C . GLU A 1 86 ? 10.581 3.360 -16.062 1.00 72.44 86 GLU A C 1
ATOM 685 O O . GLU A 1 86 ? 10.456 4.418 -15.446 1.00 72.44 86 GLU A O 1
ATOM 690 N N . TYR A 1 87 ? 10.868 2.216 -15.443 1.00 84.56 87 TYR A N 1
ATOM 691 C CA . TYR A 1 87 ? 11.024 2.103 -13.996 1.00 84.56 87 TYR A CA 1
ATOM 692 C C . TYR A 1 87 ? 12.499 2.169 -13.594 1.00 84.56 87 TYR A C 1
ATOM 694 O O . TYR A 1 87 ? 13.329 1.444 -14.132 1.00 84.56 87 TYR A O 1
ATOM 702 N N . LYS A 1 88 ? 12.824 3.040 -12.635 1.00 83.94 88 LYS A N 1
ATOM 703 C CA . LYS A 1 88 ? 14.201 3.270 -12.163 1.00 83.94 88 LYS A CA 1
ATOM 704 C C . LYS A 1 88 ? 14.365 3.086 -10.650 1.00 83.94 88 LYS A C 1
ATOM 706 O O . LYS A 1 88 ? 15.335 3.577 -10.086 1.00 83.94 88 LYS A O 1
ATOM 711 N N . GLY A 1 89 ? 13.391 2.452 -9.999 1.00 85.25 89 GLY A N 1
ATOM 712 C CA . GLY A 1 89 ? 13.416 2.192 -8.560 1.00 85.25 89 GLY A CA 1
ATOM 713 C C . GLY A 1 89 ? 14.048 0.840 -8.201 1.00 85.25 89 GLY A C 1
ATOM 714 O O . GLY A 1 89 ? 14.563 0.142 -9.079 1.00 85.25 89 GLY A O 1
ATOM 715 N N . PRO A 1 90 ? 13.974 0.437 -6.921 1.00 87.88 90 PRO A N 1
ATOM 716 C CA . PRO A 1 90 ? 14.537 -0.819 -6.440 1.00 87.88 90 PRO A CA 1
ATOM 717 C C . PRO A 1 90 ? 13.774 -2.037 -6.969 1.00 87.88 90 PRO A C 1
ATOM 719 O O . PRO A 1 90 ? 12.598 -1.951 -7.347 1.00 87.88 90 PRO A O 1
ATOM 722 N N . PHE A 1 91 ? 14.420 -3.202 -6.921 1.00 87.94 91 PHE A N 1
ATOM 723 C CA . PHE A 1 91 ? 13.748 -4.480 -7.148 1.00 87.94 91 PHE A CA 1
ATOM 724 C C . PHE A 1 91 ? 12.764 -4.786 -6.017 1.00 87.94 91 PHE A C 1
ATOM 726 O O . PHE A 1 91 ? 13.042 -4.533 -4.840 1.00 87.94 91 PHE A O 1
ATOM 733 N N . ILE A 1 92 ? 11.618 -5.384 -6.361 1.00 89.31 92 ILE A N 1
ATOM 734 C CA . ILE A 1 92 ? 10.548 -5.652 -5.393 1.00 89.31 92 ILE A CA 1
ATOM 735 C C . ILE A 1 92 ? 11.005 -6.516 -4.217 1.00 89.31 92 ILE A C 1
ATOM 737 O O . ILE A 1 92 ? 10.621 -6.229 -3.084 1.00 89.31 92 ILE A O 1
ATOM 741 N N . ARG A 1 93 ? 11.869 -7.514 -4.451 1.00 90.19 93 ARG A N 1
ATOM 742 C CA . ARG A 1 93 ? 12.413 -8.373 -3.389 1.00 90.19 93 ARG A CA 1
ATOM 743 C C . ARG A 1 93 ? 13.196 -7.570 -2.356 1.00 90.19 93 ARG A C 1
ATOM 745 O O . ARG A 1 93 ? 12.883 -7.631 -1.169 1.00 90.19 93 ARG A O 1
ATOM 752 N N . GLU A 1 94 ? 14.171 -6.788 -2.809 1.00 88.81 94 GLU A N 1
ATOM 753 C CA . GLU A 1 94 ? 15.009 -5.963 -1.935 1.00 88.81 94 GLU A CA 1
ATOM 754 C C . GLU A 1 94 ? 14.164 -4.939 -1.173 1.00 88.81 94 GLU A C 1
ATOM 756 O O . GLU A 1 94 ? 14.266 -4.808 0.049 1.00 88.81 94 GLU A O 1
ATOM 761 N N . TYR A 1 95 ? 13.258 -4.262 -1.877 1.00 90.25 95 TYR A N 1
ATOM 762 C CA . TYR A 1 95 ? 12.385 -3.272 -1.267 1.00 90.25 95 TYR A 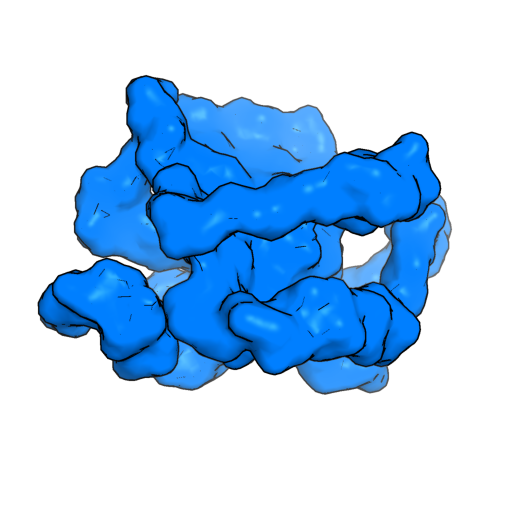CA 1
ATOM 763 C C . TYR A 1 95 ? 11.463 -3.896 -0.205 1.00 90.25 95 TYR A C 1
ATOM 765 O O . TYR A 1 95 ? 11.341 -3.370 0.905 1.00 90.25 95 TYR A O 1
ATOM 773 N N . LYS A 1 96 ? 10.881 -5.069 -0.484 1.00 91.81 96 LYS A N 1
ATOM 774 C CA . LYS A 1 96 ? 10.056 -5.838 0.460 1.00 91.81 96 LYS A CA 1
ATOM 775 C C . LYS A 1 96 ? 10.838 -6.250 1.705 1.00 91.81 96 LYS A C 1
ATOM 777 O O . LYS A 1 96 ? 10.331 -6.113 2.819 1.00 91.81 96 LYS A O 1
ATOM 782 N N . GLU A 1 97 ? 12.061 -6.746 1.545 1.00 91.75 97 GLU A N 1
ATOM 783 C CA . GLU A 1 97 ? 12.928 -7.119 2.668 1.00 91.75 97 GLU A CA 1
ATOM 784 C C . GLU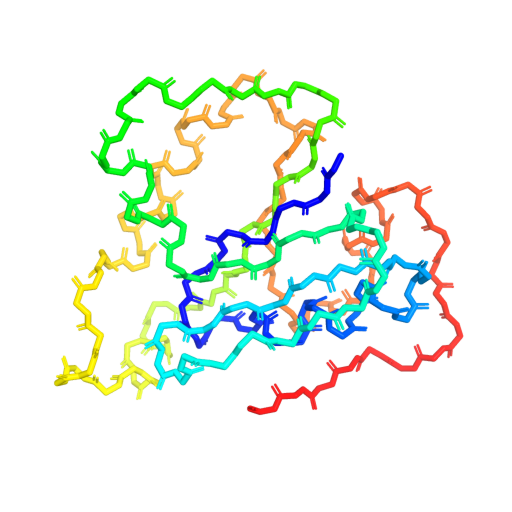 A 1 97 ? 13.303 -5.910 3.529 1.00 91.75 97 GLU A C 1
ATOM 786 O O . GLU A 1 97 ? 13.231 -5.978 4.762 1.00 91.75 97 GLU A O 1
ATOM 791 N N . ASN A 1 98 ? 13.624 -4.781 2.896 1.00 90.00 98 ASN A N 1
ATOM 792 C CA . ASN A 1 98 ? 13.910 -3.530 3.587 1.00 90.00 98 ASN A CA 1
ATOM 793 C C . ASN A 1 98 ? 12.692 -3.037 4.382 1.00 90.00 98 ASN A C 1
ATOM 795 O O . ASN A 1 98 ? 12.838 -2.664 5.550 1.00 90.00 98 ASN A O 1
ATOM 799 N N . MET A 1 99 ? 11.483 -3.113 3.815 1.00 91.12 99 MET A N 1
ATOM 800 C CA . MET A 1 99 ? 10.254 -2.746 4.527 1.00 91.12 99 MET A CA 1
ATOM 801 C C . MET A 1 99 ? 9.970 -3.689 5.698 1.00 91.12 99 MET A C 1
ATOM 803 O O . MET A 1 99 ? 9.737 -3.221 6.812 1.00 91.12 99 MET A O 1
ATOM 807 N N . LYS A 1 100 ? 10.101 -5.009 5.513 1.00 92.94 100 LYS A N 1
ATOM 808 C CA . LYS A 1 100 ? 9.981 -5.983 6.615 1.00 92.94 100 LYS A CA 1
ATOM 809 C C . LYS A 1 100 ? 10.951 -5.680 7.756 1.00 92.94 100 LYS A C 1
ATOM 811 O O . LYS A 1 100 ? 10.567 -5.746 8.922 1.00 92.94 100 LYS A O 1
ATOM 816 N N . ARG A 1 101 ? 12.205 -5.336 7.442 1.00 91.69 101 ARG A N 1
ATOM 817 C CA . ARG A 1 101 ? 13.214 -4.976 8.450 1.00 91.69 101 ARG A CA 1
ATOM 818 C C . ARG A 1 101 ? 12.823 -3.701 9.195 1.00 91.69 101 ARG A C 1
ATOM 820 O O . ARG A 1 101 ? 12.891 -3.680 10.423 1.00 91.69 101 ARG A O 1
ATOM 827 N N . LYS A 1 102 ? 12.390 -2.670 8.465 1.00 89.00 102 LYS A N 1
ATOM 828 C CA . LYS A 1 102 ? 12.033 -1.353 9.009 1.00 89.00 102 LYS A CA 1
ATOM 829 C C . LYS A 1 102 ? 10.798 -1.416 9.914 1.00 89.00 102 LYS A C 1
ATOM 831 O O . LYS A 1 102 ? 10.819 -0.878 11.017 1.00 89.00 102 LYS A O 1
ATOM 836 N N . PHE A 1 103 ? 9.775 -2.166 9.510 1.00 92.88 103 PHE A N 1
ATOM 837 C CA . PHE A 1 103 ? 8.530 -2.329 10.265 1.00 92.88 103 PHE A CA 1
ATOM 838 C C . PHE A 1 103 ? 8.544 -3.482 11.279 1.00 92.88 103 PHE A C 1
ATOM 840 O O . PHE A 1 103 ? 7.549 -3.702 11.962 1.00 92.88 103 PHE A O 1
ATOM 847 N N . LYS A 1 104 ? 9.668 -4.191 11.461 1.00 93.81 104 LYS A N 1
ATOM 848 C CA . LYS A 1 104 ? 9.773 -5.335 12.391 1.00 93.81 104 LYS A CA 1
ATOM 849 C C . LYS A 1 104 ? 9.312 -5.015 13.822 1.00 93.81 104 LYS A C 1
ATOM 851 O O . LYS A 1 104 ? 8.802 -5.896 14.506 1.00 93.81 104 LYS A O 1
ATOM 856 N N . LYS A 1 105 ? 9.509 -3.775 14.284 1.00 93.62 105 LYS A N 1
ATOM 857 C CA . LYS A 1 105 ? 9.096 -3.305 15.621 1.00 93.62 105 LYS A CA 1
ATOM 858 C C . LYS A 1 105 ? 7.653 -2.774 15.676 1.00 93.62 105 LYS A C 1
ATOM 860 O O . LYS A 1 105 ? 7.191 -2.428 16.755 1.00 93.62 105 LYS A O 1
ATOM 865 N N . TYR A 1 106 ? 6.959 -2.727 14.539 1.00 94.25 106 TYR A N 1
ATOM 866 C CA . TYR A 1 106 ? 5.653 -2.088 14.355 1.00 94.25 106 TYR A CA 1
ATOM 867 C C . TYR A 1 106 ? 4.673 -3.009 13.596 1.00 94.25 106 TYR A C 1
ATOM 869 O O . TYR A 1 106 ? 4.138 -2.622 12.555 1.00 94.25 106 TYR A O 1
ATOM 877 N N . PRO A 1 107 ? 4.438 -4.249 14.071 1.00 93.62 107 PRO A N 1
ATOM 878 C CA . PRO A 1 107 ? 3.653 -5.247 13.336 1.00 93.62 107 PRO A CA 1
ATOM 879 C C . PRO A 1 107 ? 2.189 -4.837 13.114 1.00 93.62 107 PRO A C 1
ATOM 881 O O . PRO A 1 107 ? 1.586 -5.264 12.139 1.00 93.62 107 PRO A O 1
ATOM 884 N N . ASN A 1 108 ? 1.635 -3.974 13.970 1.00 95.88 108 ASN A N 1
ATOM 885 C CA . ASN A 1 108 ? 0.251 -3.499 13.860 1.00 95.88 108 ASN A CA 1
ATOM 886 C C . ASN A 1 108 ? 0.093 -2.332 12.873 1.00 95.88 108 ASN A C 1
ATOM 888 O O . ASN A 1 108 ? -1.023 -1.946 12.549 1.00 95.88 108 ASN A O 1
ATOM 892 N N . ASN A 1 109 ? 1.203 -1.756 12.405 1.00 96.56 109 ASN A N 1
ATOM 893 C CA . ASN A 1 109 ? 1.208 -0.614 11.496 1.00 96.56 109 ASN A CA 1
ATOM 894 C C . ASN A 1 109 ? 1.548 -1.018 10.063 1.00 96.56 109 ASN A C 1
ATOM 896 O O . ASN A 1 109 ? 1.472 -0.172 9.179 1.00 96.56 109 ASN A O 1
ATOM 900 N N . PHE A 1 110 ? 1.929 -2.273 9.811 1.00 97.25 110 PHE A N 1
ATOM 901 C CA . PHE A 1 110 ? 2.432 -2.706 8.512 1.00 97.25 110 PHE A CA 1
ATOM 902 C C . PHE A 1 110 ? 1.716 -3.941 7.976 1.00 97.25 110 PHE A C 1
ATOM 904 O O . PHE A 1 110 ? 1.755 -5.007 8.587 1.00 97.25 110 PHE A O 1
ATOM 911 N N . LEU A 1 111 ? 1.145 -3.808 6.781 1.00 98.25 111 LEU A N 1
ATOM 912 C CA . LEU A 1 111 ? 0.504 -4.893 6.048 1.00 98.25 111 LEU A CA 1
ATOM 913 C C . LEU A 1 111 ? 1.236 -5.153 4.732 1.00 98.25 111 LEU A C 1
ATOM 915 O O . LEU A 1 111 ? 1.407 -4.249 3.915 1.00 98.25 111 LEU A O 1
ATOM 919 N N . ILE A 1 112 ? 1.595 -6.414 4.491 1.00 97.44 112 ILE A N 1
ATOM 920 C CA . ILE A 1 112 ? 1.941 -6.911 3.155 1.00 97.44 112 ILE A CA 1
ATOM 921 C C . ILE A 1 112 ? 0.655 -7.440 2.531 1.00 97.44 112 ILE A C 1
ATOM 923 O O . ILE A 1 112 ? 0.043 -8.367 3.058 1.00 97.44 112 ILE A O 1
ATOM 927 N N . PHE A 1 113 ? 0.239 -6.841 1.422 1.00 97.69 113 PHE A N 1
ATOM 928 C CA . PHE A 1 113 ? -1.080 -7.049 0.845 1.00 97.69 113 PHE A CA 1
ATOM 929 C C . PHE A 1 113 ? -0.995 -7.455 -0.625 1.00 97.69 113 PHE A C 1
ATOM 931 O O . PHE A 1 113 ? -0.607 -6.653 -1.472 1.00 97.69 113 PHE A O 1
ATOM 938 N N . ASN A 1 114 ? -1.418 -8.678 -0.945 1.00 95.81 114 ASN A N 1
ATOM 939 C CA . ASN A 1 114 ? -1.716 -9.053 -2.322 1.00 95.81 114 ASN A CA 1
ATOM 940 C C . ASN A 1 114 ? -3.176 -8.697 -2.622 1.00 95.81 114 ASN A C 1
ATOM 942 O O . ASN A 1 114 ? -4.088 -9.200 -1.966 1.00 95.81 114 ASN A O 1
ATOM 946 N N . VAL A 1 115 ? -3.401 -7.839 -3.619 1.00 94.94 115 VAL A N 1
ATOM 947 C CA . VAL A 1 115 ? -4.748 -7.383 -3.998 1.00 94.94 115 VAL A CA 1
ATOM 948 C C . VAL A 1 115 ? -5.664 -8.526 -4.452 1.00 94.94 115 VAL A C 1
ATOM 950 O O . VAL A 1 115 ? -6.880 -8.378 -4.388 1.00 94.94 115 VAL A O 1
ATOM 953 N N . SER A 1 116 ? -5.111 -9.675 -4.859 1.00 93.88 116 SER A N 1
ATOM 954 C CA . SER A 1 116 ? -5.892 -10.875 -5.190 1.00 93.88 116 SER A CA 1
ATOM 955 C C . SER A 1 116 ? -6.597 -11.496 -3.978 1.00 93.88 116 SER A C 1
ATOM 957 O O . SER A 1 116 ? -7.580 -12.211 -4.151 1.00 93.88 116 SER A O 1
ATOM 959 N N . HIS A 1 117 ? -6.144 -11.200 -2.753 1.00 96.12 117 HIS A N 1
ATOM 960 C CA . HIS A 1 117 ? -6.785 -11.673 -1.524 1.00 96.12 117 HIS A CA 1
ATOM 961 C C . HIS A 1 117 ? -8.083 -10.918 -1.196 1.00 96.12 117 HIS A C 1
ATOM 963 O O . HIS A 1 117 ? -8.841 -11.354 -0.331 1.00 96.12 117 HIS A O 1
ATOM 969 N N . GLY A 1 118 ? -8.351 -9.795 -1.870 1.00 97.12 118 GLY A N 1
ATOM 970 C CA . GLY A 1 118 ? -9.583 -9.029 -1.720 1.00 97.12 118 GLY A CA 1
ATOM 971 C C . GLY A 1 118 ? -9.732 -8.326 -0.366 1.00 97.12 118 GLY A C 1
ATOM 972 O O . GLY A 1 118 ? -8.756 -7.893 0.247 1.00 97.12 118 GLY A O 1
ATOM 973 N N . TRP A 1 119 ? -10.981 -8.186 0.090 1.00 98.56 119 TRP A N 1
ATOM 974 C CA . TRP A 1 119 ? -11.338 -7.432 1.297 1.00 98.56 119 TRP A CA 1
ATOM 975 C C . TRP A 1 119 ? -10.766 -7.957 2.619 1.00 98.56 119 TRP A C 1
ATOM 977 O O . TRP A 1 119 ? -10.287 -7.123 3.389 1.00 98.56 119 TRP A O 1
ATOM 987 N N . PRO A 1 120 ? -10.807 -9.271 2.931 1.00 98.06 120 PRO A N 1
ATOM 988 C CA . PRO A 1 120 ? -10.589 -9.746 4.296 1.00 98.06 120 PRO A CA 1
ATOM 989 C C . PRO A 1 120 ? -9.308 -9.235 4.978 1.00 98.06 120 PRO A C 1
ATOM 991 O O . PRO A 1 120 ? -9.436 -8.637 6.044 1.00 98.06 120 PRO A O 1
ATOM 994 N N . PRO A 1 121 ? -8.096 -9.365 4.396 1.00 98.19 121 PRO A N 1
ATOM 995 C CA . PRO A 1 121 ? -6.880 -8.904 5.073 1.00 98.19 121 PRO A CA 1
ATOM 996 C C . PRO A 1 121 ? -6.779 -7.375 5.171 1.00 98.19 121 PRO A C 1
ATOM 998 O O . PRO A 1 121 ? -6.152 -6.863 6.092 1.00 98.19 121 PRO A O 1
ATOM 1001 N N . LEU A 1 122 ? -7.383 -6.633 4.235 1.00 98.38 122 LEU A N 1
ATOM 1002 C CA . LEU A 1 122 ? -7.366 -5.170 4.253 1.00 98.38 122 LEU A CA 1
ATOM 1003 C C . LEU A 1 122 ? -8.305 -4.620 5.335 1.00 98.38 122 LEU A C 1
ATOM 1005 O O . LEU A 1 122 ? -7.918 -3.738 6.096 1.00 98.38 122 LEU A O 1
ATOM 1009 N N . CYS A 1 123 ? -9.529 -5.144 5.397 1.00 98.38 123 CYS A N 1
ATOM 1010 C CA . CYS A 1 123 ? -10.537 -4.740 6.373 1.00 98.38 123 CYS A CA 1
ATOM 1011 C C . CYS A 1 123 ? -10.126 -5.107 7.803 1.00 98.38 123 CYS A C 1
ATOM 1013 O O . CYS A 1 123 ? -10.255 -4.268 8.693 1.00 98.38 123 CYS A O 1
ATOM 1015 N N . ASP A 1 124 ? -9.579 -6.312 8.003 1.00 98.38 124 ASP A N 1
ATOM 1016 C CA . ASP A 1 124 ? -9.053 -6.767 9.296 1.00 98.38 124 ASP A CA 1
ATOM 1017 C C . ASP A 1 124 ? -7.943 -5.837 9.805 1.00 98.38 124 ASP A C 1
ATOM 1019 O O . ASP A 1 124 ? -8.028 -5.300 10.908 1.00 98.38 124 ASP A O 1
ATOM 1023 N N . PHE A 1 125 ? -6.961 -5.539 8.951 1.00 98.38 125 PHE A N 1
ATOM 1024 C CA . PHE A 1 125 ? -5.852 -4.651 9.294 1.00 98.38 125 PHE A CA 1
ATOM 1025 C C . PHE A 1 125 ? -6.290 -3.218 9.632 1.00 98.38 125 PHE A C 1
ATOM 1027 O O . PHE A 1 125 ? -5.727 -2.593 10.527 1.00 98.38 125 PHE A O 1
ATOM 1034 N N . LEU A 1 126 ? -7.293 -2.690 8.925 1.00 97.44 126 LEU A N 1
ATOM 1035 C CA . LEU A 1 126 ? -7.808 -1.335 9.148 1.00 97.44 126 LEU A CA 1
ATOM 1036 C C . LEU A 1 126 ? -8.870 -1.260 10.258 1.00 97.44 126 LEU A C 1
ATOM 1038 O O . LEU A 1 126 ? -9.287 -0.157 10.613 1.00 97.44 126 LEU A O 1
ATOM 1042 N N . GLY A 1 127 ? -9.329 -2.396 10.793 1.00 97.25 127 GLY A N 1
ATOM 1043 C CA . GLY A 1 127 ? -10.377 -2.447 11.815 1.00 97.25 127 GLY A CA 1
ATOM 1044 C C . GLY A 1 127 ? -11.747 -1.968 11.320 1.00 97.25 127 GLY A C 1
ATOM 1045 O O . GLY A 1 127 ? -12.515 -1.391 12.090 1.00 97.25 127 GLY A O 1
ATOM 1046 N N . VAL A 1 128 ? -12.054 -2.175 10.037 1.00 97.56 128 VAL A N 1
ATOM 1047 C CA . VAL A 1 128 ? -13.313 -1.745 9.399 1.00 97.56 128 VAL A CA 1
ATOM 1048 C C . VAL A 1 128 ? -14.121 -2.951 8.909 1.00 97.56 128 VAL A C 1
ATOM 1050 O O . VAL A 1 128 ? -13.540 -3.991 8.596 1.00 97.56 128 VAL A O 1
ATOM 1053 N N . PRO A 1 129 ? -15.461 -2.858 8.815 1.00 98.12 129 PRO A N 1
ATOM 1054 C CA . PRO A 1 129 ? -16.267 -3.947 8.272 1.00 98.12 129 PRO A CA 1
ATOM 1055 C C . PRO A 1 129 ? -15.977 -4.184 6.783 1.00 98.12 129 PRO A C 1
ATOM 1057 O O . PRO A 1 129 ? -15.642 -3.259 6.042 1.00 98.12 129 PRO A O 1
ATOM 1060 N N . ILE A 1 130 ? -16.162 -5.429 6.338 1.00 98.25 130 ILE A N 1
ATOM 1061 C CA . ILE A 1 130 ? -16.133 -5.776 4.913 1.00 98.25 130 ILE A CA 1
ATOM 1062 C C . ILE A 1 130 ? -17.352 -5.130 4.224 1.00 98.25 130 ILE A C 1
ATOM 1064 O O . ILE A 1 130 ? -18.478 -5.319 4.702 1.00 98.25 130 ILE A O 1
ATOM 1068 N N . PRO A 1 131 ? -17.158 -4.364 3.134 1.00 97.75 131 PRO A N 1
ATOM 1069 C CA . PRO A 1 131 ? -18.250 -3.743 2.389 1.00 97.75 131 PRO A CA 1
ATOM 1070 C C . PRO A 1 131 ? -19.068 -4.788 1.610 1.00 97.75 131 PRO A C 1
ATOM 1072 O O . PRO A 1 131 ? -18.675 -5.949 1.495 1.00 97.75 131 PRO A O 1
ATOM 1075 N N . LYS A 1 132 ? -20.235 -4.397 1.084 1.00 96.69 132 LYS A N 1
ATOM 1076 C CA . LYS A 1 132 ? -21.089 -5.313 0.298 1.00 96.69 132 LYS A CA 1
ATOM 1077 C C . LYS A 1 132 ? -20.640 -5.420 -1.157 1.00 96.69 132 LYS A C 1
ATOM 1079 O O . LYS A 1 132 ? -21.004 -6.367 -1.844 1.00 96.69 132 LYS A O 1
ATOM 1084 N N . GLU A 1 133 ? -19.922 -4.410 -1.620 1.00 95.62 133 GLU A N 1
ATOM 1085 C CA . GLU A 1 133 ? -19.387 -4.275 -2.960 1.00 95.62 133 GLU A CA 1
ATOM 1086 C C . GLU A 1 133 ? -18.263 -5.286 -3.215 1.00 95.62 133 GLU A C 1
ATOM 1088 O O . GLU A 1 133 ? -17.465 -5.600 -2.326 1.00 95.62 133 GLU A O 1
ATOM 1093 N N . ASP A 1 134 ? -18.152 -5.750 -4.459 1.00 97.06 134 ASP A N 1
ATOM 1094 C CA . ASP A 1 134 ? -17.027 -6.579 -4.883 1.00 97.06 134 ASP A CA 1
ATOM 1095 C C . ASP A 1 134 ? -15.700 -5.823 -4.751 1.00 97.06 134 ASP A C 1
ATOM 1097 O O . ASP A 1 134 ? -15.625 -4.596 -4.888 1.00 97.06 134 ASP A O 1
ATOM 1101 N N . PHE A 1 135 ? -14.621 -6.566 -4.499 1.00 97.56 135 PHE A N 1
ATOM 1102 C CA . PHE A 1 135 ? -13.295 -5.967 -4.424 1.00 97.56 135 PHE A CA 1
ATOM 1103 C C . PHE A 1 135 ? -12.899 -5.393 -5.796 1.00 97.56 135 PHE A C 1
ATOM 1105 O O . PHE A 1 135 ? -13.020 -6.092 -6.807 1.00 97.56 135 PHE A O 1
ATOM 1112 N N . PRO A 1 136 ? -12.42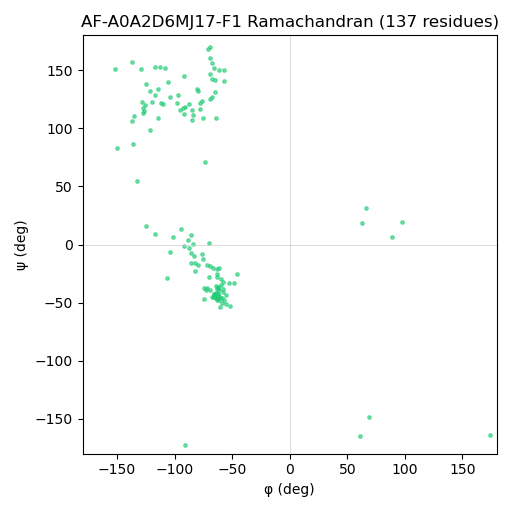2 -4.137 -5.874 1.00 95.94 136 PRO A N 1
ATOM 1113 C CA . PRO A 1 136 ? -12.144 -3.504 -7.155 1.00 95.94 136 PRO A CA 1
ATOM 1114 C C . PRO A 1 136 ? -11.010 -4.218 -7.894 1.00 95.94 136 PRO A C 1
ATOM 1116 O O . PRO A 1 136 ? -9.995 -4.585 -7.309 1.00 95.94 136 PRO A O 1
ATOM 1119 N N . TYR A 1 137 ? -11.143 -4.344 -9.213 1.00 90.19 137 TYR A N 1
ATOM 1120 C CA . TYR A 1 137 ? -10.091 -4.865 -10.081 1.00 90.19 137 TYR A CA 1
ATOM 1121 C C . TYR A 1 137 ? -9.732 -3.816 -11.135 1.00 90.19 137 TYR A C 1
ATOM 1123 O O . TYR A 1 137 ? -10.436 -3.641 -12.129 1.00 90.19 137 TYR A O 1
ATOM 1131 N N . ILE A 1 138 ? -8.650 -3.071 -10.890 1.00 85.00 138 ILE A N 1
ATOM 1132 C CA . ILE A 1 138 ? -8.179 -2.001 -11.776 1.00 85.00 138 ILE A CA 1
ATOM 1133 C C . ILE A 1 138 ? -6.854 -2.422 -12.412 1.00 85.00 138 ILE A C 1
ATOM 1135 O O . ILE A 1 138 ? -5.880 -2.682 -11.703 1.00 85.00 138 ILE A O 1
ATOM 1139 N N . GLN A 1 139 ? -6.824 -2.451 -13.747 1.00 62.44 139 GLN A N 1
ATOM 1140 C CA . GLN A 1 139 ? -5.632 -2.765 -14.548 1.00 62.44 139 GLN A CA 1
ATOM 1141 C C . GLN A 1 139 ? -4.637 -1.595 -14.669 1.00 62.44 139 GLN A C 1
ATOM 1143 O O . GLN A 1 139 ? -5.054 -0.410 -14.588 1.00 62.44 139 GLN A O 1
#

Sequence (139 aa):
MIYGIGLPRTGTRTLGSALQILGFSGSHFCVLSPTIKKVGDSSYRVNNGFYEILEALECFEINTDDFYIFTDREEDEWGDSIREREYKGPFIREYKENMKRKFKKYPNNFLIFNVSHGWPPLCDFLGVPIPKEDFPYIQ

pLDDT: mean 87.79, std 11.39, range [50.94, 98.56]

Secondary structure (DSSP, 8-state):
-EEE-PPTTSSHHHHHHHHHHTT--EEEE-TTS---EE-SS-SEEEETTHHHHHHH-TT-PPPTTSEEEEE---HHHHHHHS-TTT--S--HHHHHHHHHHHHTT-TTTEEEE-GGG-HHHHHHHHT-PPPSSPPP---

Solvent-accessible surface area (backbone atoms only — not comparable to full-atom values): 8141 Å² total; per-residue (Å²): 78,36,37,34,54,15,46,76,85,22,41,53,68,23,50,46,52,44,41,42,74,75,68,45,34,24,33,39,43,35,78,91,56,85,52,80,51,77,38,83,77,62,47,32,42,26,30,31,54,44,60,61,58,47,71,77,28,89,74,71,76,86,59,85,83,30,39,38,35,33,30,40,63,61,66,69,66,40,52,76,66,48,61,72,93,74,61,88,74,80,57,68,68,62,51,51,52,52,49,52,62,71,38,64,90,38,68,88,31,51,43,84,38,49,66,89,68,44,54,64,68,56,24,61,71,70,73,46,82,77,72,93,68,78,69,64,85,61,134

Mean predicted aligned error: 4.9 Å

Nearest PDB structures (foldseek):
  8y9p-assembly1_A  TM=6.802E-01  e=5.159E-06  Micromonospora sp.
  7lgn-assembly1_A  TM=5.088E-01  e=2.800E+00  Tatumella morbirosei
  3lw7-assembly1_A  TM=4.304E-01  e=3.894E+00  Saccharolobus solfataricus 98/2
  8p49-assembly1_B  TM=2.396E-01  e=6.604E+00  Pyrococcus furiosus DSM 3638

Radius of gyration: 14.24 Å; Cα contacts (8 Å, |Δi|>4): 222; chains: 1; bounding box: 39×29×35 Å

Foldseek 3Di:
DEEAAAAPPLCLVLVVVQCVLLVFFAWAAHQLDGDIDGGPDGPYYYYNCCQVVVVVPPPPDDDLVYAYEHRDDDQVVSVVVDDVVRDDGDRRVVVVVVVCVVCVVRVLRYHHDRLVVFDDVVCVSVVHDGDPDGRDDDD